Protein AF-A0A3C0G1V6-F1 (afdb_monomer)

Structure (mmCIF, N/CA/C/O backbone):
data_AF-A0A3C0G1V6-F1
#
_entry.id   AF-A0A3C0G1V6-F1
#
loop_
_atom_site.group_PDB
_atom_site.id
_atom_site.type_symbol
_atom_site.label_atom_id
_atom_site.label_alt_id
_atom_site.label_comp_id
_atom_site.label_asym_id
_atom_site.label_entity_id
_atom_site.label_seq_id
_atom_site.pdbx_PDB_ins_code
_atom_site.Cartn_x
_atom_site.Cartn_y
_atom_site.Cartn_z
_atom_site.occupancy
_atom_site.B_iso_or_equiv
_atom_site.auth_seq_id
_atom_site.auth_comp_id
_atom_site.auth_asym_id
_atom_site.auth_atom_id
_atom_site.pdbx_PDB_model_num
ATOM 1 N N . MET A 1 1 ? -8.259 13.575 -5.941 1.00 90.00 1 MET A N 1
ATOM 2 C CA . MET A 1 1 ? -7.669 12.227 -6.060 1.00 90.00 1 MET A CA 1
ATOM 3 C C . MET A 1 1 ? -6.519 12.319 -7.040 1.00 90.00 1 MET A C 1
ATOM 5 O O . MET A 1 1 ? -6.712 12.895 -8.102 1.00 90.00 1 MET A O 1
ATOM 9 N N . ASN A 1 2 ? -5.347 11.814 -6.669 1.00 96.38 2 ASN A N 1
ATOM 10 C CA . ASN A 1 2 ? -4.184 11.727 -7.550 1.00 96.38 2 ASN A CA 1
ATOM 11 C C . ASN A 1 2 ? -3.717 10.271 -7.610 1.00 96.38 2 ASN A C 1
ATOM 13 O O . ASN A 1 2 ? -3.687 9.612 -6.574 1.00 96.38 2 ASN A O 1
ATOM 17 N N . VAL A 1 3 ? -3.359 9.782 -8.796 1.00 97.31 3 VAL A N 1
ATOM 18 C CA . VAL A 1 3 ? -2.910 8.401 -9.011 1.00 97.31 3 VAL A CA 1
ATOM 19 C C . VAL A 1 3 ? -1.546 8.430 -9.674 1.00 97.31 3 VAL A C 1
ATOM 21 O O . VAL A 1 3 ? -1.358 9.069 -10.708 1.00 97.31 3 VAL A O 1
ATOM 24 N N . THR A 1 4 ? -0.585 7.722 -9.089 1.00 97.50 4 THR A N 1
ATOM 25 C CA . THR A 1 4 ? 0.774 7.627 -9.628 1.00 97.50 4 THR A CA 1
ATOM 26 C C . THR A 1 4 ? 1.274 6.195 -9.574 1.00 97.50 4 THR A C 1
ATOM 28 O O . THR A 1 4 ? 0.944 5.452 -8.657 1.00 97.50 4 THR A O 1
ATOM 31 N N . ASN A 1 5 ? 2.081 5.788 -10.554 1.00 97.81 5 ASN A N 1
ATOM 32 C CA . ASN A 1 5 ? 2.741 4.489 -10.497 1.00 97.81 5 ASN A CA 1
ATOM 33 C C . ASN A 1 5 ? 3.917 4.519 -9.524 1.00 97.81 5 ASN A C 1
ATOM 35 O O . ASN A 1 5 ? 4.734 5.445 -9.560 1.00 97.81 5 ASN A O 1
ATOM 39 N N . MET A 1 6 ? 4.066 3.447 -8.749 1.00 96.94 6 MET A N 1
ATOM 40 C CA . MET A 1 6 ? 5.311 3.180 -8.037 1.00 96.94 6 MET A CA 1
ATOM 41 C C . MET A 1 6 ? 6.455 2.981 -9.033 1.00 96.94 6 MET A C 1
ATOM 43 O O . MET A 1 6 ? 6.249 2.659 -10.211 1.00 96.94 6 MET A O 1
ATOM 47 N N . LYS A 1 7 ? 7.683 3.187 -8.565 1.00 95.12 7 LYS A N 1
ATOM 48 C CA . LYS A 1 7 ? 8.889 3.003 -9.368 1.00 95.12 7 LYS A CA 1
ATOM 49 C C . LYS A 1 7 ? 9.622 1.760 -8.899 1.00 95.12 7 LYS A C 1
ATOM 51 O O . LYS A 1 7 ? 9.723 1.499 -7.713 1.00 95.12 7 LYS A O 1
ATOM 56 N N . SER A 1 8 ? 10.171 1.008 -9.841 1.00 91.12 8 SER A N 1
ATOM 57 C CA . SER A 1 8 ? 11.130 -0.046 -9.528 1.00 91.12 8 SER A CA 1
ATOM 58 C C . SER A 1 8 ? 12.403 0.556 -8.911 1.00 91.12 8 SER A C 1
ATOM 60 O O . SER A 1 8 ? 12.669 1.744 -9.115 1.00 91.12 8 SER A O 1
ATOM 62 N N . PRO A 1 9 ? 13.280 -0.258 -8.295 1.00 86.19 9 PRO A N 1
ATOM 63 C CA . PRO A 1 9 ? 14.584 0.204 -7.807 1.00 86.19 9 PRO A CA 1
ATOM 64 C C . PRO A 1 9 ? 15.465 0.891 -8.866 1.00 86.19 9 PRO A C 1
ATOM 66 O O . PRO A 1 9 ? 16.386 1.620 -8.528 1.00 86.19 9 PRO A O 1
ATOM 69 N N . ARG A 1 10 ? 15.188 0.673 -10.161 1.00 90.56 10 ARG A N 1
ATOM 70 C CA . ARG A 1 10 ? 15.883 1.311 -11.292 1.00 90.56 10 ARG A CA 1
ATOM 71 C C . ARG A 1 10 ? 15.199 2.594 -11.785 1.00 90.56 10 ARG A C 1
ATOM 73 O O . ARG A 1 10 ? 15.549 3.102 -12.840 1.00 90.56 10 ARG A O 1
ATOM 80 N N . GLY A 1 11 ? 14.175 3.081 -11.085 1.00 90.75 11 GLY A N 1
ATOM 81 C CA . GLY A 1 11 ? 13.449 4.312 -11.415 1.00 90.75 11 GLY A CA 1
ATOM 82 C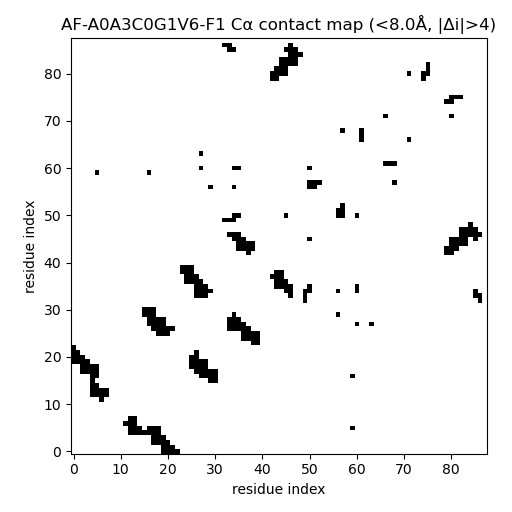 C . GLY A 1 11 ? 12.323 4.168 -12.448 1.00 90.75 11 GLY A C 1
ATOM 83 O O . GLY A 1 11 ? 11.548 5.107 -12.629 1.00 90.75 11 GLY A O 1
ATOM 84 N N . ASN A 1 12 ? 12.175 3.006 -13.090 1.00 94.12 12 ASN A N 1
ATOM 85 C CA . ASN A 1 12 ? 11.109 2.775 -14.073 1.00 94.12 12 ASN A CA 1
ATOM 86 C C . ASN A 1 12 ? 9.738 2.682 -13.402 1.00 94.12 12 ASN A C 1
ATOM 88 O O . ASN A 1 12 ? 9.611 1.977 -12.400 1.00 94.12 12 ASN A O 1
ATOM 92 N N . LYS A 1 13 ? 8.716 3.322 -13.984 1.00 94.62 13 LYS A N 1
ATOM 93 C CA . LYS A 1 13 ? 7.317 3.160 -13.559 1.00 94.62 13 LYS A CA 1
ATOM 94 C C . LYS A 1 13 ? 6.899 1.690 -13.648 1.00 94.62 13 LYS A C 1
ATOM 96 O O . LYS A 1 13 ? 7.219 1.014 -14.624 1.00 94.62 13 LYS A O 1
ATOM 101 N N . VAL A 1 14 ? 6.165 1.218 -12.646 1.00 94.81 14 VAL A N 1
ATOM 102 C CA . VAL A 1 14 ? 5.648 -0.151 -12.571 1.00 94.81 14 VAL A CA 1
ATOM 103 C C . VAL A 1 14 ? 4.148 -0.110 -12.872 1.00 94.81 14 VAL A C 1
ATOM 105 O O . VAL A 1 14 ? 3.396 0.427 -12.058 1.00 94.81 14 VAL A O 1
ATOM 108 N N . PRO A 1 15 ? 3.691 -0.646 -14.021 1.00 91.44 15 PRO A N 1
ATOM 109 C CA . PRO A 1 15 ? 2.340 -0.388 -14.525 1.00 91.44 15 PRO A CA 1
ATOM 110 C C . PRO A 1 15 ? 1.203 -0.759 -13.571 1.00 91.44 15 PRO A C 1
ATOM 112 O O . PRO A 1 15 ? 0.243 -0.012 -13.485 1.00 91.44 15 PRO A O 1
ATOM 115 N N . ASN A 1 16 ? 1.331 -1.863 -12.829 1.00 95.62 16 ASN A N 1
ATOM 116 C CA . ASN A 1 16 ? 0.251 -2.420 -12.002 1.00 95.62 16 ASN A CA 1
ATOM 117 C C . ASN A 1 16 ? 0.420 -2.130 -10.503 1.00 95.62 16 ASN A C 1
ATOM 119 O O . ASN A 1 16 ? -0.062 -2.899 -9.677 1.00 95.62 16 ASN A O 1
ATOM 123 N N . GLN A 1 17 ? 1.180 -1.093 -10.147 1.00 97.25 17 GLN A N 1
ATOM 124 C CA . GLN A 1 17 ? 1.428 -0.697 -8.758 1.00 97.25 17 GLN A CA 1
ATOM 125 C C . GLN A 1 17 ? 1.168 0.796 -8.636 1.00 97.25 17 GLN A C 1
ATOM 127 O O . GLN A 1 17 ? 1.896 1.596 -9.233 1.00 97.25 17 GLN A O 1
ATOM 132 N N . PHE A 1 18 ? 0.132 1.163 -7.894 1.00 98.38 18 PHE A N 1
ATOM 133 C CA . PHE A 1 18 ? -0.366 2.528 -7.831 1.00 98.38 18 PHE A CA 1
ATOM 134 C C . PHE A 1 18 ? -0.345 3.054 -6.402 1.00 98.38 18 PHE A C 1
ATOM 136 O O . PHE A 1 18 ? -0.769 2.374 -5.470 1.00 98.38 18 PHE A O 1
ATOM 143 N N . ILE A 1 19 ? 0.099 4.298 -6.257 1.00 98.38 19 ILE A N 1
ATOM 144 C CA . ILE A 1 19 ? -0.147 5.129 -5.087 1.00 98.38 19 ILE A CA 1
ATOM 145 C C . ILE A 1 19 ? -1.313 6.049 -5.422 1.00 98.38 19 ILE A C 1
ATOM 147 O O . ILE A 1 19 ? -1.239 6.832 -6.377 1.00 98.38 19 ILE A O 1
ATOM 151 N N . ILE A 1 20 ? -2.384 5.940 -4.643 1.00 98.38 20 ILE A N 1
ATOM 152 C CA . ILE A 1 20 ? -3.593 6.744 -4.792 1.00 98.38 20 ILE A CA 1
ATOM 153 C C . ILE A 1 20 ? -3.701 7.658 -3.579 1.00 98.38 20 ILE A C 1
ATOM 155 O O . ILE A 1 20 ? -3.956 7.205 -2.467 1.00 98.38 20 ILE A O 1
ATOM 159 N N . THR A 1 21 ? -3.541 8.958 -3.789 1.00 98.12 21 THR A N 1
ATOM 160 C CA . THR A 1 21 ? -3.701 9.957 -2.730 1.00 98.12 21 THR A CA 1
ATOM 161 C C . THR A 1 21 ? -5.102 10.547 -2.792 1.00 98.12 21 THR A C 1
ATOM 163 O O . THR A 1 21 ? -5.551 11.074 -3.822 1.00 98.12 21 THR A O 1
ATOM 166 N N . THR A 1 22 ? -5.802 10.464 -1.668 1.00 97.12 22 THR A N 1
ATOM 167 C CA . THR A 1 22 ? -7.154 10.988 -1.480 1.00 97.12 22 THR A CA 1
ATOM 168 C C . THR A 1 22 ? -7.166 12.006 -0.343 1.00 97.12 22 THR A C 1
ATOM 170 O O . THR A 1 22 ? -6.134 12.295 0.254 1.00 97.12 22 THR A O 1
ATOM 173 N N . LYS A 1 23 ? -8.344 12.555 -0.042 1.00 95.88 23 LYS A N 1
ATOM 174 C CA . LYS A 1 23 ? -8.537 13.399 1.141 1.00 95.88 23 LYS A CA 1
ATOM 175 C C . LYS A 1 23 ? -8.454 12.612 2.457 1.00 95.88 23 LYS A C 1
ATOM 177 O O . LYS A 1 23 ? -8.210 13.230 3.480 1.00 95.88 23 LYS A O 1
ATOM 182 N N . ASP A 1 24 ? -8.658 11.294 2.428 1.00 90.88 24 ASP A N 1
ATOM 183 C CA . ASP A 1 24 ? -8.792 10.447 3.626 1.00 90.88 24 ASP A CA 1
ATOM 184 C C . ASP A 1 24 ? -7.482 9.713 3.972 1.00 90.88 24 ASP A C 1
ATOM 186 O O . ASP A 1 24 ? -7.327 9.160 5.061 1.00 90.88 24 ASP A O 1
ATOM 190 N N . GLY A 1 25 ? -6.529 9.717 3.040 1.00 97.38 25 GLY A N 1
ATOM 191 C CA . GLY A 1 25 ? -5.246 9.053 3.185 1.00 97.38 25 GLY A CA 1
ATOM 192 C C . GLY A 1 25 ? -4.642 8.650 1.848 1.00 97.38 25 GLY A C 1
ATOM 193 O O . GLY A 1 25 ? -5.126 9.016 0.765 1.00 97.38 25 GLY A O 1
ATOM 194 N N . THR A 1 26 ? -3.575 7.867 1.944 1.00 98.56 26 THR A N 1
ATOM 195 C CA . THR A 1 26 ? -2.845 7.328 0.800 1.00 98.56 26 THR A CA 1
ATOM 196 C C . THR A 1 26 ? -3.029 5.823 0.738 1.00 98.56 26 THR A C 1
ATOM 198 O O . THR A 1 26 ? -2.759 5.120 1.707 1.00 98.56 26 THR A O 1
ATOM 201 N N . TYR A 1 27 ? -3.465 5.333 -0.415 1.00 98.50 27 TYR A N 1
ATOM 202 C CA . TYR A 1 27 ? -3.656 3.917 -0.678 1.00 98.50 27 TYR A CA 1
ATOM 203 C C . TYR A 1 27 ? -2.522 3.384 -1.542 1.00 98.50 27 TYR A C 1
ATOM 205 O O . TYR A 1 27 ? -2.069 4.053 -2.477 1.00 98.50 27 TYR A O 1
ATOM 213 N N . PHE A 1 28 ? -2.142 2.142 -1.281 1.00 98.56 28 PHE A N 1
ATOM 214 C CA . PHE A 1 28 ? -1.401 1.311 -2.212 1.00 98.56 28 PHE A CA 1
ATOM 215 C C . PHE A 1 28 ? -2.357 0.313 -2.868 1.00 98.56 28 PHE A C 1
ATOM 217 O O . PHE A 1 28 ? -3.001 -0.485 -2.185 1.00 98.56 28 PHE A O 1
ATOM 224 N N . GLN A 1 29 ? -2.432 0.355 -4.197 1.00 98.38 29 GLN A N 1
ATOM 225 C CA . GLN A 1 29 ? -3.189 -0.586 -5.016 1.00 98.38 29 GLN A CA 1
ATOM 226 C C . GLN A 1 29 ? -2.234 -1.413 -5.883 1.00 98.38 29 GLN A C 1
ATOM 228 O O . GLN A 1 29 ? -1.354 -0.870 -6.558 1.00 98.38 29 GLN A O 1
ATOM 233 N N . SER A 1 30 ? -2.444 -2.728 -5.903 1.00 97.81 30 SER A N 1
ATOM 234 C CA . SER A 1 30 ? -1.751 -3.667 -6.782 1.00 97.81 30 SER A CA 1
ATOM 235 C C . SER A 1 30 ? -2.766 -4.299 -7.725 1.00 97.81 30 SER A C 1
ATOM 237 O O . SER A 1 30 ? -3.701 -4.962 -7.282 1.00 97.81 30 SER A O 1
ATOM 239 N N . TYR A 1 31 ? -2.593 -4.099 -9.031 1.00 95.38 31 TYR A N 1
ATOM 240 C CA . TYR A 1 31 ? -3.617 -4.422 -10.031 1.00 95.38 31 TYR A CA 1
ATOM 241 C C . TYR A 1 31 ? -4.965 -3.772 -9.675 1.00 95.38 31 TYR A C 1
ATOM 243 O O . TYR A 1 31 ? -5.056 -2.549 -9.656 1.00 95.38 31 TYR A O 1
ATOM 251 N N . GLN A 1 32 ? -5.997 -4.576 -9.416 1.00 95.94 32 GLN A N 1
ATOM 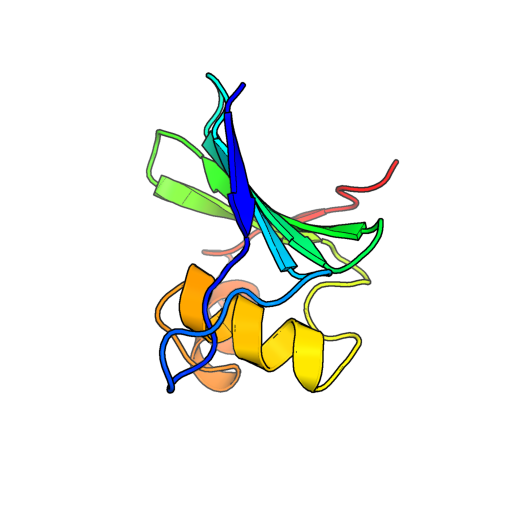252 C CA . GLN A 1 32 ? -7.341 -4.116 -9.069 1.00 95.94 32 GLN A CA 1
ATOM 253 C C . GLN A 1 32 ? -7.579 -4.079 -7.554 1.00 95.94 32 GLN A C 1
ATOM 255 O O . GLN A 1 32 ? -8.565 -3.490 -7.126 1.00 95.94 32 GLN A O 1
ATOM 260 N N . SER A 1 33 ? -6.671 -4.640 -6.751 1.00 97.81 33 SER A N 1
ATOM 261 C CA . SER A 1 33 ? -6.857 -4.803 -5.309 1.00 97.81 33 SER A CA 1
ATOM 262 C C . SER A 1 33 ? -6.153 -3.702 -4.520 1.00 97.81 33 SER A C 1
ATOM 264 O O . SER A 1 33 ? -4.957 -3.452 -4.708 1.00 97.81 33 SER A O 1
ATOM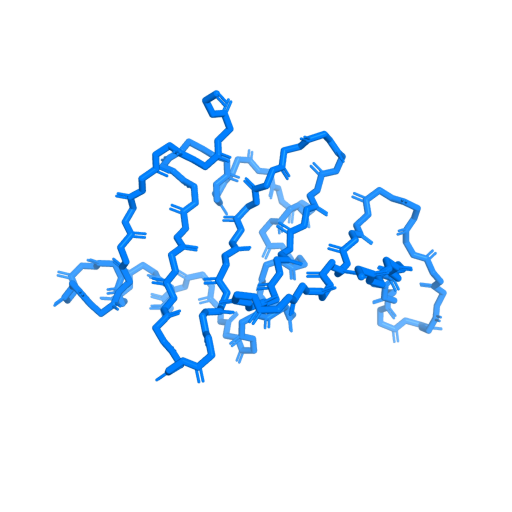 266 N N . ILE A 1 34 ? -6.876 -3.058 -3.609 1.00 98.25 34 ILE A N 1
ATOM 267 C CA . ILE A 1 34 ? -6.305 -2.218 -2.556 1.00 98.25 34 ILE A CA 1
ATOM 268 C C . ILE A 1 34 ? -5.594 -3.133 -1.561 1.00 98.25 34 ILE A C 1
ATOM 270 O O . ILE A 1 34 ? -6.147 -4.139 -1.133 1.00 98.25 34 ILE A O 1
ATOM 274 N N . ILE A 1 35 ? -4.353 -2.793 -1.229 1.00 98.56 35 ILE A N 1
ATOM 275 C CA . ILE A 1 35 ? -3.465 -3.621 -0.406 1.00 98.56 35 ILE A CA 1
ATOM 276 C C . ILE A 1 35 ? -3.264 -2.996 0.971 1.00 98.56 35 ILE A C 1
ATOM 278 O O . ILE A 1 35 ? -3.232 -3.701 1.977 1.00 98.56 35 ILE A O 1
ATOM 282 N N . ALA A 1 36 ? -3.094 -1.674 1.005 1.00 98.50 36 ALA A N 1
ATOM 283 C CA . ALA A 1 36 ? -2.812 -0.924 2.217 1.00 98.50 36 ALA A CA 1
ATOM 284 C C . ALA A 1 36 ? -3.369 0.501 2.124 1.00 98.50 36 ALA A C 1
ATOM 286 O O . ALA A 1 36 ? -3.406 1.091 1.042 1.00 98.50 36 ALA A O 1
ATOM 287 N N . LEU A 1 37 ? -3.735 1.064 3.269 1.00 98.50 37 LEU A N 1
ATOM 288 C CA . LEU A 1 37 ? -4.126 2.455 3.464 1.00 98.50 37 LEU A CA 1
ATOM 289 C C . LEU A 1 37 ? -3.325 3.029 4.633 1.00 98.50 37 LEU A C 1
ATOM 291 O O . LEU A 1 37 ? -3.378 2.498 5.738 1.00 98.50 37 LEU A O 1
ATOM 295 N N . ILE A 1 38 ? -2.646 4.146 4.393 1.00 98.44 38 ILE A N 1
ATOM 296 C CA . ILE A 1 38 ? -2.126 5.028 5.439 1.00 98.44 38 ILE A CA 1
ATOM 297 C C . ILE A 1 38 ? -3.116 6.185 5.573 1.00 98.44 38 ILE A C 1
ATOM 299 O O . ILE A 1 38 ? -3.253 6.999 4.652 1.00 98.44 38 ILE A O 1
ATOM 303 N N . LYS A 1 39 ? -3.835 6.242 6.695 1.00 98.12 39 LYS A N 1
ATOM 304 C CA . LYS A 1 39 ? -4.756 7.340 7.015 1.00 98.12 39 LYS A CA 1
ATOM 305 C C . LYS A 1 39 ? -3.976 8.615 7.334 1.00 98.12 39 LYS A C 1
ATOM 307 O O . LYS A 1 39 ? -2.797 8.575 7.678 1.00 98.12 39 LYS A O 1
ATOM 312 N N . ASN A 1 40 ? -4.646 9.762 7.265 1.00 97.00 40 ASN A N 1
ATOM 313 C CA . ASN A 1 40 ? -4.018 11.055 7.571 1.00 97.00 40 ASN A CA 1
ATOM 314 C C . ASN A 1 40 ? -3.494 11.172 9.013 1.00 97.00 40 ASN A C 1
ATOM 316 O O . ASN A 1 40 ? -2.619 11.992 9.272 1.00 97.00 40 ASN A O 1
ATOM 320 N N . ASP A 1 41 ? -4.033 10.379 9.941 1.00 96.62 41 ASP A N 1
ATOM 321 C CA . ASP A 1 41 ? -3.581 10.310 11.335 1.00 96.62 41 ASP A CA 1
ATOM 322 C C .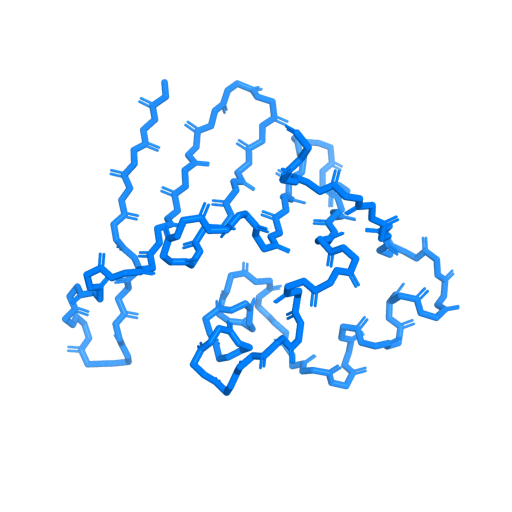 ASP A 1 41 ? -2.366 9.382 11.537 1.00 96.62 41 ASP A C 1
ATOM 324 O O . ASP A 1 41 ? -1.879 9.243 12.656 1.00 96.62 41 ASP A O 1
ATOM 328 N N . GLY A 1 42 ? -1.862 8.763 10.463 1.00 96.38 42 GLY A N 1
ATOM 329 C CA . GLY A 1 42 ? -0.743 7.823 10.490 1.00 96.38 42 GLY A CA 1
ATOM 330 C C . GLY A 1 42 ? -1.144 6.368 10.729 1.00 96.38 42 GLY A C 1
ATOM 331 O O . GLY A 1 42 ? -0.291 5.491 10.611 1.00 96.38 42 GLY A O 1
ATOM 332 N N . SER A 1 43 ? -2.419 6.081 11.010 1.00 97.38 43 SER A N 1
ATOM 333 C CA . SER A 1 43 ? -2.888 4.707 11.195 1.00 97.38 43 SER A CA 1
ATOM 334 C C . SER A 1 43 ? -2.792 3.918 9.893 1.00 97.38 43 SER A C 1
ATOM 336 O O . SER A 1 43 ? -3.173 4.408 8.823 1.00 97.38 43 SER A O 1
ATOM 338 N N . VAL A 1 44 ? -2.357 2.663 9.992 1.00 98.50 44 VAL A N 1
ATOM 339 C CA . VAL A 1 44 ? -2.220 1.764 8.844 1.00 98.50 44 VAL A CA 1
ATOM 340 C C . VAL A 1 44 ? -3.295 0.689 8.882 1.00 98.50 44 VAL A C 1
ATOM 342 O O . VAL A 1 44 ? 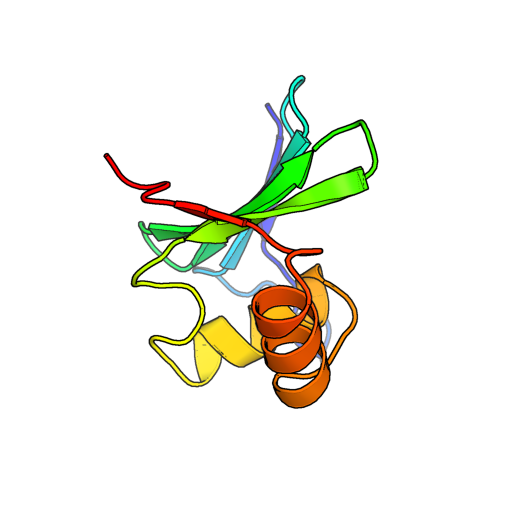-3.523 0.026 9.896 1.00 98.50 44 VAL A O 1
ATOM 345 N N . VAL A 1 45 ? -3.945 0.508 7.739 1.00 98.44 45 VAL A N 1
ATOM 346 C CA . VAL A 1 45 ? -4.919 -0.551 7.499 1.00 98.44 45 VAL A CA 1
ATOM 347 C C . VAL A 1 45 ? -4.439 -1.390 6.323 1.00 98.44 45 VAL A C 1
ATOM 349 O O . VAL A 1 45 ? -4.054 -0.850 5.287 1.00 98.44 45 VAL A O 1
ATOM 352 N N . LEU A 1 46 ? -4.464 -2.706 6.479 1.00 98.56 46 LEU A N 1
ATOM 353 C CA . LEU A 1 46 ? -4.112 -3.682 5.458 1.00 98.56 46 LEU A CA 1
ATOM 354 C C . LEU A 1 46 ? -5.356 -4.454 5.029 1.00 98.56 46 LEU A C 1
ATOM 356 O O . LEU A 1 46 ? -6.236 -4.728 5.846 1.00 98.56 46 LEU A O 1
ATOM 360 N N . ASP A 1 47 ? -5.411 -4.808 3.747 1.00 98.50 47 ASP A N 1
ATOM 361 C CA . ASP A 1 47 ? -6.453 -5.706 3.259 1.00 98.50 47 ASP A CA 1
ATOM 362 C C . ASP A 1 47 ? -6.266 -7.101 3.864 1.00 98.50 47 ASP A C 1
ATOM 364 O O . ASP A 1 47 ? -5.157 -7.623 3.840 1.00 98.50 47 ASP A O 1
ATOM 368 N N . ASP A 1 48 ? -7.314 -7.713 4.405 1.00 97.62 48 ASP A N 1
ATOM 369 C CA . ASP A 1 48 ? -7.215 -8.984 5.133 1.00 97.62 48 ASP A CA 1
ATOM 370 C C . ASP A 1 48 ? -6.774 -10.181 4.271 1.00 97.62 48 ASP A C 1
ATOM 372 O O . ASP A 1 48 ? -6.146 -11.109 4.791 1.00 97.62 48 ASP A O 1
ATOM 376 N N . TYR A 1 49 ? -7.014 -10.139 2.960 1.00 97.00 49 TYR A N 1
ATOM 377 C CA . TYR A 1 49 ? -6.692 -11.219 2.031 1.00 97.00 49 TYR A CA 1
ATOM 378 C C . TYR A 1 49 ? -5.482 -10.903 1.139 1.00 97.00 49 TYR A C 1
ATOM 380 O O . TYR A 1 49 ? -4.583 -11.732 0.966 1.00 97.00 49 TYR A O 1
ATOM 388 N N . TYR A 1 50 ? -5.425 -9.702 0.566 1.00 97.75 50 TYR A N 1
ATOM 389 C CA . TYR A 1 50 ? -4.469 -9.348 -0.481 1.00 97.75 50 TYR A CA 1
ATOM 390 C C . TYR A 1 50 ? -3.121 -8.833 0.039 1.00 97.75 50 TYR A C 1
ATOM 392 O O . TYR A 1 50 ? -2.153 -8.809 -0.732 1.00 97.75 50 TYR A O 1
ATOM 400 N N . TRP A 1 51 ? -3.010 -8.452 1.319 1.00 97.69 51 TRP A N 1
ATOM 401 C CA . TRP A 1 51 ? -1.807 -7.792 1.846 1.00 97.69 51 TRP A CA 1
ATOM 402 C C . TRP A 1 51 ? -0.509 -8.609 1.701 1.00 97.69 51 TRP A C 1
ATOM 404 O O . TRP A 1 51 ? 0.557 -8.012 1.523 1.00 97.69 51 TRP A O 1
ATOM 414 N N . ASP A 1 52 ? -0.574 -9.948 1.730 1.00 95.94 52 ASP A N 1
ATOM 415 C CA . ASP A 1 52 ? 0.571 -10.868 1.553 1.00 95.94 52 ASP A CA 1
ATOM 416 C C . ASP A 1 52 ? 0.364 -11.882 0.406 1.00 95.94 52 ASP A C 1
ATOM 418 O O . ASP A 1 52 ? 0.994 -12.937 0.368 1.00 95.94 52 ASP A O 1
ATOM 422 N N . TYR A 1 53 ? -0.519 -11.575 -0.554 1.00 93.38 53 TYR A N 1
ATOM 423 C CA . TYR A 1 53 ? -0.968 -12.536 -1.575 1.00 93.38 53 TYR A CA 1
ATOM 424 C C . TYR A 1 53 ? 0.102 -12.929 -2.607 1.00 93.38 53 TYR A C 1
ATOM 426 O O . TYR A 1 53 ? 0.131 -14.061 -3.091 1.00 93.38 53 TYR A O 1
ATOM 434 N N . SER A 1 54 ? 0.992 -12.007 -2.989 1.00 94.75 54 SER A N 1
ATOM 435 C CA . SER A 1 54 ? 2.019 -12.285 -3.999 1.00 94.75 54 SER A CA 1
ATOM 436 C C . SER A 1 54 ? 3.364 -11.656 -3.661 1.00 94.75 54 SER A C 1
ATOM 438 O O . SER A 1 54 ? 3.441 -10.599 -3.036 1.00 94.75 54 SER A O 1
ATOM 440 N N . ARG A 1 55 ? 4.451 -12.262 -4.159 1.00 95.56 55 ARG A N 1
ATOM 441 C CA . ARG A 1 55 ? 5.821 -11.747 -3.977 1.00 95.56 55 ARG A CA 1
ATOM 442 C C . ARG A 1 55 ? 5.986 -10.323 -4.511 1.00 95.56 55 ARG A C 1
ATOM 444 O O . ARG A 1 55 ? 6.678 -9.516 -3.896 1.00 95.56 55 ARG A O 1
ATOM 451 N N . THR A 1 56 ? 5.367 -10.016 -5.650 1.00 94.19 56 THR A N 1
ATOM 452 C CA . THR A 1 56 ? 5.437 -8.678 -6.254 1.00 94.19 56 THR A CA 1
ATOM 453 C C . THR A 1 56 ? 4.665 -7.670 -5.413 1.00 94.19 56 THR A C 1
ATOM 455 O O . THR A 1 56 ? 5.203 -6.613 -5.100 1.00 94.19 56 THR A O 1
ATOM 458 N N . THR A 1 57 ? 3.445 -8.013 -4.997 1.00 95.62 57 THR A N 1
ATOM 459 C CA . THR A 1 57 ? 2.620 -7.166 -4.126 1.00 95.62 57 THR A CA 1
ATOM 460 C C . THR A 1 57 ? 3.324 -6.893 -2.801 1.00 95.62 57 THR A C 1
ATOM 462 O O . THR A 1 57 ? 3.472 -5.736 -2.426 1.00 95.62 57 THR A O 1
ATOM 465 N N . GLY A 1 58 ? 3.852 -7.930 -2.143 1.00 96.81 58 GLY A N 1
ATOM 466 C CA . GLY A 1 58 ? 4.577 -7.799 -0.879 1.00 96.81 58 GLY A CA 1
ATOM 467 C C . GLY A 1 58 ? 5.835 -6.937 -0.998 1.00 96.81 58 GLY A C 1
ATOM 468 O O . GLY A 1 58 ? 6.113 -6.136 -0.112 1.00 96.81 58 GLY A O 1
ATOM 469 N N . LYS A 1 59 ? 6.565 -7.022 -2.119 1.00 95.94 59 LYS A N 1
ATOM 470 C CA . LYS A 1 59 ? 7.710 -6.138 -2.380 1.00 95.94 59 LYS A CA 1
ATOM 471 C C . LYS A 1 59 ? 7.295 -4.663 -2.387 1.00 95.94 59 LYS A C 1
ATOM 473 O O . LYS A 1 59 ? 7.936 -3.855 -1.729 1.00 95.94 59 LYS A O 1
ATOM 478 N N . TYR A 1 60 ? 6.250 -4.311 -3.131 1.00 97.00 60 TYR A N 1
ATOM 479 C CA . TYR A 1 60 ? 5.823 -2.914 -3.232 1.00 97.00 60 TYR A CA 1
ATOM 480 C C . TYR A 1 60 ? 5.060 -2.441 -1.988 1.00 97.00 60 TYR A C 1
ATOM 482 O O . TYR A 1 60 ? 5.182 -1.278 -1.628 1.00 97.00 60 TYR A O 1
ATOM 490 N N . ARG A 1 61 ? 4.389 -3.337 -1.251 1.00 97.94 61 ARG A N 1
ATOM 491 C CA . ARG A 1 61 ? 3.879 -3.046 0.099 1.00 97.94 61 ARG A CA 1
ATOM 492 C C . ARG A 1 61 ? 5.022 -2.652 1.038 1.00 97.94 61 ARG A C 1
ATOM 494 O O . ARG A 1 61 ? 4.893 -1.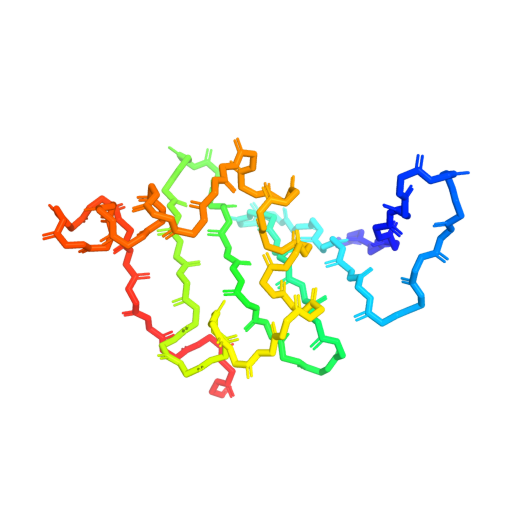666 1.751 1.00 97.94 61 ARG A O 1
ATOM 501 N N . ASN A 1 62 ? 6.143 -3.375 1.005 1.00 97.62 62 ASN A N 1
ATOM 502 C CA . ASN A 1 62 ? 7.320 -3.027 1.804 1.00 97.62 62 ASN A CA 1
ATOM 503 C C . ASN A 1 62 ? 7.865 -1.641 1.437 1.00 97.62 62 ASN A C 1
ATOM 505 O O . ASN A 1 62 ? 8.198 -0.856 2.315 1.00 97.62 62 ASN A O 1
ATOM 509 N N . GLU A 1 63 ? 7.930 -1.317 0.142 1.00 96.69 63 GLU A N 1
ATOM 510 C CA . GLU A 1 63 ? 8.333 0.021 -0.313 1.00 96.69 63 GLU A CA 1
ATOM 511 C C . GLU A 1 63 ? 7.333 1.103 0.131 1.00 96.69 63 GLU A C 1
ATOM 513 O O . GLU A 1 63 ? 7.744 2.196 0.509 1.00 96.69 63 GLU A O 1
ATOM 518 N N . PHE A 1 64 ? 6.032 0.801 0.115 1.00 97.88 64 PHE A N 1
ATOM 519 C CA . PHE A 1 64 ? 4.969 1.717 0.525 1.00 97.88 64 PHE A CA 1
ATOM 520 C C . PHE A 1 64 ? 4.972 2.007 2.033 1.00 97.88 64 PHE A C 1
ATOM 522 O O . PHE A 1 64 ? 4.831 3.160 2.430 1.00 97.88 64 PHE A O 1
ATOM 529 N N . LEU A 1 65 ? 5.146 0.973 2.859 1.00 98.06 65 LEU A N 1
ATOM 530 C CA . LEU A 1 65 ? 5.168 1.083 4.322 1.00 98.06 65 LEU A CA 1
ATOM 531 C C . LEU A 1 65 ? 6.564 1.399 4.881 1.00 98.06 65 LEU A C 1
ATOM 533 O O . LEU A 1 65 ? 6.696 1.699 6.061 1.00 98.06 65 LEU A O 1
ATOM 537 N N . MET A 1 66 ? 7.596 1.351 4.032 1.00 97.25 66 MET A N 1
ATOM 538 C CA . MET A 1 66 ? 9.010 1.510 4.393 1.00 97.25 66 MET A CA 1
ATOM 539 C C . MET A 1 66 ? 9.519 0.470 5.407 1.00 97.25 66 MET A C 1
ATOM 541 O O . MET A 1 66 ? 10.416 0.751 6.197 1.00 97.25 66 MET A O 1
ATOM 545 N N . GLU A 1 67 ? 8.989 -0.751 5.349 1.00 98.06 67 GLU A N 1
ATOM 546 C CA . GLU A 1 67 ? 9.304 -1.842 6.279 1.00 98.06 67 GLU A CA 1
ATOM 547 C C . GLU A 1 67 ? 9.290 -3.215 5.596 1.00 98.06 67 GLU A C 1
ATOM 549 O O . GLU A 1 67 ? 8.788 -3.384 4.486 1.00 98.06 67 GLU A O 1
ATOM 554 N N . GLY A 1 68 ? 9.858 -4.229 6.251 1.00 97.94 68 GLY A N 1
ATOM 555 C CA . GLY A 1 68 ? 9.844 -5.610 5.765 1.00 97.94 68 GLY A CA 1
ATOM 556 C C . GLY A 1 68 ? 8.648 -6.425 6.270 1.00 97.94 68 GLY A C 1
ATOM 557 O O . GLY A 1 68 ? 8.034 -6.103 7.278 1.00 97.94 68 GLY A O 1
ATOM 558 N N . ILE A 1 69 ? 8.394 -7.580 5.640 1.00 97.56 69 ILE A N 1
ATOM 559 C CA . ILE A 1 69 ? 7.291 -8.493 6.011 1.00 97.56 69 ILE A CA 1
ATOM 560 C C . ILE A 1 69 ? 7.308 -8.931 7.485 1.00 97.56 69 ILE A C 1
ATOM 562 O O . I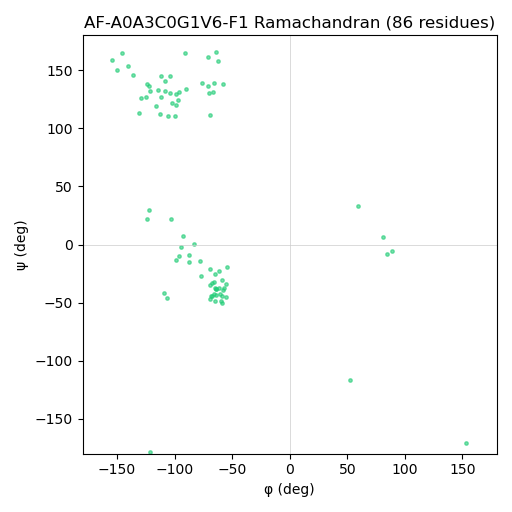LE A 1 69 ? 6.252 -9.154 8.072 1.00 97.56 69 ILE A O 1
ATOM 566 N N . ALA A 1 70 ? 8.492 -9.088 8.083 1.00 98.19 70 ALA A N 1
ATOM 567 C CA . ALA A 1 70 ? 8.613 -9.489 9.482 1.00 98.19 70 ALA A CA 1
ATOM 568 C C . ALA A 1 70 ? 8.063 -8.407 10.426 1.00 98.19 70 ALA A C 1
ATOM 570 O O . ALA A 1 70 ? 7.317 -8.732 11.346 1.00 98.19 70 ALA A O 1
ATOM 571 N N . GLU A 1 71 ? 8.372 -7.140 10.145 1.00 98.62 71 GLU A N 1
ATOM 572 C CA . GLU A 1 71 ? 7.863 -5.988 10.893 1.00 98.62 71 GLU A CA 1
ATOM 573 C C . GLU A 1 71 ? 6.355 -5.829 10.681 1.00 98.62 71 GLU A C 1
ATOM 575 O O . GLU A 1 71 ? 5.615 -5.744 11.656 1.00 98.62 71 GLU A O 1
ATOM 580 N N . THR A 1 72 ? 5.873 -5.949 9.438 1.00 98.25 72 THR A N 1
ATOM 581 C CA . THR A 1 72 ? 4.432 -5.911 9.143 1.00 98.25 72 THR A CA 1
ATOM 582 C C . THR A 1 72 ? 3.662 -6.963 9.944 1.00 98.25 72 THR A C 1
ATOM 584 O O . THR A 1 72 ? 2.637 -6.668 10.553 1.00 98.25 72 THR A O 1
ATOM 587 N N . ARG A 1 73 ? 4.168 -8.205 10.002 1.00 98.44 73 ARG A N 1
ATOM 588 C CA . ARG A 1 73 ? 3.553 -9.287 10.792 1.00 98.44 73 ARG A CA 1
ATOM 589 C C . ARG A 1 73 ? 3.570 -8.993 12.287 1.00 98.44 73 ARG A C 1
ATOM 591 O O . ARG A 1 73 ? 2.595 -9.300 12.966 1.00 98.44 73 ARG A O 1
ATOM 598 N N . GLN A 1 74 ? 4.647 -8.397 12.794 1.00 98.62 74 GLN A N 1
ATOM 599 C CA . GLN A 1 74 ? 4.733 -7.977 14.190 1.00 98.62 74 GLN A CA 1
ATOM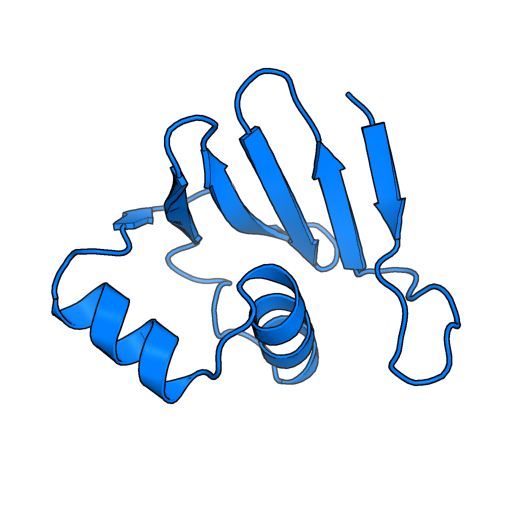 600 C C . GLN A 1 74 ? 3.709 -6.883 14.511 1.00 98.62 74 GLN A C 1
ATOM 602 O O . GLN A 1 74 ? 3.037 -6.989 15.532 1.00 98.62 74 GLN A O 1
ATOM 607 N N . LYS A 1 75 ? 3.548 -5.883 13.636 1.00 98.56 75 LYS A N 1
ATOM 608 C CA . LYS A 1 75 ? 2.583 -4.784 13.800 1.00 98.56 75 LYS A CA 1
ATOM 609 C C . LYS A 1 75 ? 1.131 -5.242 13.698 1.00 98.56 75 LYS A C 1
ATOM 611 O O . LYS A 1 75 ? 0.271 -4.739 14.412 1.00 98.56 75 LYS A O 1
ATOM 616 N N . ILE A 1 76 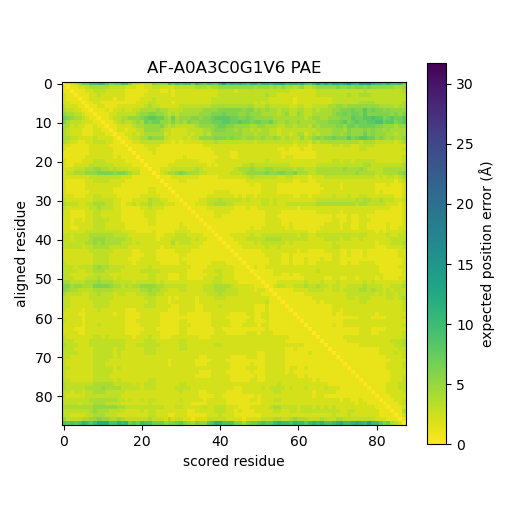? 0.852 -6.248 12.869 1.00 98.31 76 ILE A N 1
ATOM 617 C CA . ILE A 1 76 ? -0.449 -6.931 12.872 1.00 98.31 76 ILE A CA 1
ATOM 618 C C . ILE A 1 76 ? -0.657 -7.654 14.211 1.00 98.31 76 ILE A C 1
ATOM 620 O O . ILE A 1 76 ? -1.700 -7.504 14.838 1.00 98.31 76 ILE A O 1
ATOM 624 N N . ALA A 1 77 ? 0.337 -8.420 14.674 1.00 98.25 77 ALA A N 1
ATOM 625 C CA . ALA A 1 77 ? 0.233 -9.189 15.915 1.00 98.25 77 ALA A CA 1
ATOM 626 C C . ALA A 1 77 ? 0.117 -8.306 17.171 1.00 98.25 77 ALA A C 1
ATOM 628 O O . ALA A 1 77 ? -0.540 -8.704 18.131 1.00 98.25 77 ALA A O 1
ATOM 629 N N . SER A 1 78 ? 0.732 -7.119 17.173 1.00 98.19 78 SER A N 1
ATOM 630 C CA . SER A 1 78 ? 0.606 -6.134 18.255 1.00 98.19 78 SER A CA 1
ATOM 631 C C . SER A 1 78 ? -0.707 -5.345 18.210 1.00 98.19 78 SER A C 1
ATOM 633 O O . SER A 1 78 ? -1.040 -4.684 19.191 1.00 98.19 78 SER A O 1
ATOM 635 N N . GLY A 1 79 ? -1.447 -5.405 17.097 1.00 97.56 79 GLY A N 1
ATOM 636 C CA . GLY A 1 79 ? -2.653 -4.609 16.862 1.00 97.56 79 GLY A CA 1
ATOM 637 C C . GLY A 1 79 ? -2.386 -3.173 16.397 1.00 97.56 79 GLY A C 1
ATOM 638 O O . GLY A 1 79 ? -3.329 -2.397 16.280 1.00 97.56 79 GLY A O 1
ATOM 639 N N . GLU A 1 80 ? -1.131 -2.811 16.116 1.00 98.06 80 GLU A N 1
ATOM 640 C CA . GLU A 1 80 ? -0.775 -1.516 15.522 1.00 98.06 80 GLU A CA 1
ATOM 641 C C . GLU A 1 80 ? -1.349 -1.378 14.104 1.00 98.06 80 GLU A C 1
ATOM 643 O O . GLU A 1 80 ? -1.798 -0.301 13.714 1.00 98.06 80 GLU A O 1
ATOM 648 N N . TYR A 1 81 ? -1.367 -2.475 13.338 1.00 98.44 81 TYR A N 1
ATOM 649 C CA . TYR A 1 81 ? -1.972 -2.536 12.007 1.00 98.44 81 TYR A CA 1
ATOM 650 C C . TYR A 1 81 ? -3.310 -3.265 12.051 1.00 98.44 81 TYR A C 1
ATOM 652 O O . TYR A 1 81 ? -3.406 -4.390 12.542 1.00 98.44 81 TYR A O 1
ATOM 660 N N . GLN A 1 82 ? -4.339 -2.649 11.469 1.00 98.06 82 GLN A N 1
ATOM 661 C CA . GLN A 1 82 ? -5.663 -3.253 11.360 1.00 98.06 82 GLN A CA 1
ATOM 662 C C . GLN A 1 82 ? -5.793 -4.055 10.059 1.00 98.06 82 GLN A C 1
ATOM 664 O O . GLN A 1 82 ? -5.479 -3.540 8.988 1.00 98.06 82 GLN A O 1
ATOM 669 N N . LEU A 1 83 ? -6.326 -5.277 10.141 1.00 98.12 83 LEU A N 1
ATOM 670 C CA . LEU A 1 83 ? -6.772 -6.047 8.976 1.00 98.12 83 LEU A CA 1
ATOM 671 C C . LEU A 1 83 ? -8.276 -5.855 8.764 1.00 98.12 83 LEU A C 1
ATOM 673 O O . LEU A 1 83 ? -9.060 -5.965 9.707 1.00 98.12 83 LEU A O 1
ATOM 677 N N . THR A 1 84 ? -8.678 -5.554 7.533 1.00 97.38 84 THR A N 1
ATOM 678 C CA . THR A 1 84 ? -10.087 -5.433 7.131 1.00 97.38 84 THR A CA 1
ATOM 679 C C . THR A 1 84 ? -10.220 -5.715 5.641 1.00 97.38 84 THR A C 1
ATOM 681 O O . THR A 1 84 ? -9.261 -5.533 4.900 1.00 97.38 84 THR A O 1
ATOM 684 N N . ASN A 1 85 ? -11.412 -6.070 5.172 1.00 97.31 85 ASN A N 1
ATOM 685 C CA . ASN A 1 85 ? -11.683 -6.104 3.739 1.00 97.31 85 ASN A CA 1
ATOM 686 C C . ASN A 1 85 ? -11.693 -4.665 3.181 1.00 97.31 85 ASN A C 1
ATOM 688 O O . ASN A 1 85 ? -12.581 -3.876 3.517 1.00 97.31 85 ASN A O 1
ATOM 692 N N . LEU A 1 86 ? -10.696 -4.318 2.361 1.00 96.75 86 LEU A N 1
ATOM 693 C CA . LEU A 1 86 ? -10.585 -3.017 1.684 1.00 96.75 86 LEU A CA 1
ATOM 694 C C . LEU A 1 86 ? -11.167 -3.039 0.260 1.00 96.75 86 LEU A C 1
ATOM 696 O O . LEU A 1 86 ? -11.168 -2.009 -0.412 1.00 96.75 86 LEU A O 1
ATOM 700 N N . ASN A 1 87 ? -11.641 -4.195 -0.203 1.00 95.44 87 ASN A N 1
ATOM 701 C CA . ASN A 1 87 ? -12.087 -4.457 -1.572 1.00 95.44 87 ASN A CA 1
ATOM 702 C C . ASN A 1 87 ? -13.553 -4.934 -1.629 1.00 95.44 87 ASN A C 1
ATOM 704 O O . ASN A 1 87 ? -13.912 -5.722 -2.506 1.00 95.44 87 ASN A O 1
ATOM 708 N N . ALA A 1 88 ? -14.370 -4.490 -0.668 1.00 84.81 88 ALA A N 1
ATOM 709 C CA . ALA A 1 88 ? -15.801 -4.788 -0.577 1.00 84.81 88 ALA A CA 1
ATOM 710 C C . ALA A 1 88 ? -16.652 -4.000 -1.587 1.00 84.81 88 ALA A C 1
ATOM 712 O O . ALA A 1 88 ? -16.281 -2.849 -1.918 1.00 84.81 88 ALA A O 1
#

Mean predicted aligned error: 2.36 Å

Secondary structure (DSSP, 8-state):
-EEEEEE-TTS-EEEEEEEEE-SSEEEEEETTEEEEEEETTS-EEEETTTTTS-HHHHHHHHHHHTS-HHHHHHHHHHTSEEEE-S--

Solvent-accessible surface area (backbone atoms only — not comparable to full-atom values): 4933 Å² total; per-residue (Å²): 121,48,80,44,61,41,58,45,101,85,66,47,72,34,92,56,31,34,42,37,42,49,96,70,27,40,32,39,28,45,71,92,43,47,27,35,35,39,33,79,86,66,51,42,38,31,17,66,72,55,45,74,66,40,76,68,53,36,51,51,49,24,64,73,72,71,46,53,72,71,55,54,52,49,33,43,74,72,60,68,32,43,71,40,81,66,77,121

pLDDT: mean 96.59, std 2.65, range [84.81, 98.62]

Sequence (88 aa):
MNVTNMKSPRGNKVPNQFIITTKDGTYFQSYQSIIALIKNDGSVVLDDYYWDYSRTTGKYRNEFLMEGIAETRQKIASGEYQLTNLNA

Foldseek 3Di:
DDKAFDADPVRHGDVQWIWDQDPQFIWIGGRHATAWTQGPVRQIEGEQDRVPPDPVNQVVNCVVVVHHPVVVVVCVVVVSYHYDHPPD

Radius of gyration: 12.23 Å; Cα contacts (8 Å, |Δi|>4): 151; chains: 1; bounding box: 32×26×33 Å

Nearest PDB structures (foldseek):
  3wit-assembly1_A  TM=4.974E-01  e=7.590E-01  Escherichia coli O157:H7
  6lnw-assembly1_A  TM=4.965E-01  e=1.618E+00  Streptococcus pneumoniae TIGR4